Protein AF-F2JYG4-F1 (afdb_monomer_lite)

Secondary structure (DSSP, 8-state):
--HHHHHHHHHHHHHHHHHHHHTTSTTTHHHHHHHHHHHHHHHHHHH--S-HHHHHHHHHHHHHHHHHHHH-HHHHHHHHHHHHHHHHHHHHHHHHHHHHHHHHHHHHHHHHHTT-

pLDDT: mean 79.6, std 6.56, range [47.09, 90.38]

Organism: Marinomonas mediterranea (strain ATCC 700492 / JCM 21426 / NBRC 103028 / MMB-1) (NCBI:txid717774)

Structure (mmCIF, N/CA/C/O backbone):
data_AF-F2JYG4-F1
#
_entry.id   AF-F2JYG4-F1
#
loop_
_atom_site.group_PDB
_atom_site.id
_atom_site.type_symbol
_atom_site.label_atom_id
_atom_site.label_alt_id
_atom_site.label_comp_id
_atom_site.label_asym_id
_atom_site.label_entity_id
_atom_site.label_seq_id
_atom_site.pdbx_PDB_ins_code
_atom_site.Cartn_x
_atom_site.Cartn_y
_atom_site.Cartn_z
_atom_site.occupancy
_atom_site.B_iso_or_equiv
_atom_site.auth_seq_id
_atom_site.auth_comp_id
_atom_site.auth_asym_id
_atom_site.auth_atom_id
_atom_site.pdbx_PDB_model_num
ATOM 1 N N . MET A 1 1 ? 7.008 9.263 16.674 1.00 56.25 1 MET A N 1
ATOM 2 C CA . MET A 1 1 ? 6.323 8.447 15.640 1.00 56.25 1 MET A CA 1
ATOM 3 C C . MET A 1 1 ? 5.181 7.681 16.281 1.00 56.25 1 MET A C 1
ATOM 5 O O . MET A 1 1 ? 5.429 6.953 17.234 1.00 56.25 1 MET A O 1
ATOM 9 N N . THR A 1 2 ? 3.957 7.840 15.782 1.00 80.19 2 THR A N 1
ATOM 10 C CA . THR A 1 2 ? 2.805 7.038 16.219 1.00 80.19 2 THR A CA 1
ATOM 11 C C . THR A 1 2 ? 3.000 5.566 15.834 1.00 80.19 2 THR A C 1
ATOM 13 O O . THR A 1 2 ? 3.585 5.263 14.796 1.00 80.19 2 THR A O 1
ATOM 16 N N . TYR A 1 3 ? 2.542 4.642 16.682 1.00 84.12 3 TYR A N 1
ATOM 17 C CA . TYR A 1 3 ? 2.694 3.191 16.487 1.00 84.12 3 TYR A CA 1
ATOM 18 C C . TYR A 1 3 ? 2.143 2.711 15.130 1.00 84.12 3 TYR A C 1
ATOM 20 O O . TYR A 1 3 ? 2.791 1.935 14.431 1.00 84.12 3 TYR A O 1
ATOM 28 N N . GLU A 1 4 ? 1.009 3.272 14.708 1.00 80.50 4 GLU A N 1
ATOM 29 C CA . GLU A 1 4 ? 0.375 2.996 13.410 1.00 80.50 4 GLU A CA 1
ATOM 30 C C . GLU A 1 4 ? 1.239 3.430 12.218 1.00 80.50 4 GLU A C 1
ATOM 32 O O . GLU A 1 4 ? 1.308 2.726 11.216 1.00 80.50 4 GLU A O 1
ATOM 37 N N . PHE A 1 5 ? 1.973 4.543 12.342 1.00 82.12 5 PHE A N 1
ATOM 38 C CA . PHE A 1 5 ? 2.870 5.013 11.285 1.00 82.12 5 PHE A CA 1
ATOM 39 C C . PHE A 1 5 ? 4.057 4.064 11.080 1.00 82.12 5 PHE A C 1
ATOM 41 O O . PHE A 1 5 ? 4.471 3.801 9.953 1.00 82.12 5 PHE A O 1
ATOM 48 N N . LYS A 1 6 ? 4.596 3.499 12.169 1.00 86.19 6 LYS A N 1
ATOM 49 C CA . LYS A 1 6 ? 5.645 2.474 12.062 1.00 86.19 6 LYS A CA 1
ATOM 50 C C . LYS A 1 6 ? 5.115 1.220 11.367 1.00 86.19 6 LYS A C 1
ATOM 52 O O . LYS A 1 6 ? 5.792 0.689 10.494 1.00 86.19 6 LYS A O 1
ATOM 57 N N . LYS A 1 7 ? 3.899 0.778 11.705 1.00 86.06 7 LYS A N 1
ATOM 58 C CA . LYS A 1 7 ? 3.254 -0.353 11.022 1.00 86.06 7 LYS A CA 1
ATOM 59 C C . LYS A 1 7 ? 3.037 -0.080 9.540 1.00 86.06 7 LYS A C 1
ATOM 61 O O . LYS A 1 7 ? 3.382 -0.930 8.730 1.00 86.06 7 LYS A O 1
ATOM 66 N N . SER A 1 8 ? 2.531 1.098 9.177 1.00 84.75 8 SER A N 1
ATOM 67 C CA . SER A 1 8 ? 2.310 1.443 7.772 1.00 84.75 8 SER A CA 1
ATOM 68 C C . SER A 1 8 ? 3.615 1.460 6.976 1.00 84.75 8 SER A C 1
ATOM 70 O O . SER A 1 8 ? 3.653 0.949 5.865 1.00 84.75 8 SER A O 1
ATOM 72 N N . LEU A 1 9 ? 4.709 1.966 7.556 1.00 86.75 9 LEU A N 1
ATOM 73 C CA . LEU A 1 9 ? 6.028 1.888 6.921 1.00 86.75 9 LEU A CA 1
ATOM 74 C C . LEU A 1 9 ? 6.481 0.438 6.711 1.00 86.75 9 LEU A C 1
ATOM 76 O O . LEU A 1 9 ? 6.954 0.103 5.633 1.00 86.75 9 LEU A O 1
ATOM 80 N N . ILE A 1 10 ? 6.320 -0.431 7.714 1.00 89.06 10 ILE A N 1
ATOM 81 C CA . ILE A 1 10 ? 6.710 -1.845 7.605 1.00 89.06 10 ILE A CA 1
ATOM 82 C C . ILE A 1 10 ? 5.885 -2.549 6.522 1.00 89.06 10 ILE A C 1
ATOM 84 O O . ILE A 1 10 ? 6.456 -3.205 5.658 1.00 89.06 10 ILE A O 1
ATOM 88 N N . ILE A 1 11 ? 4.559 -2.380 6.533 1.00 87.75 11 ILE A N 1
ATOM 89 C CA . ILE A 1 11 ? 3.656 -2.989 5.545 1.00 87.75 11 ILE A CA 1
ATOM 90 C C . ILE A 1 11 ? 4.005 -2.508 4.133 1.00 87.75 11 ILE A C 1
ATOM 92 O O . ILE A 1 11 ? 4.103 -3.322 3.219 1.00 87.75 11 ILE A O 1
ATOM 96 N N . GLY A 1 12 ? 4.231 -1.204 3.958 1.00 86.81 12 GLY A N 1
ATOM 97 C CA . GLY A 1 12 ? 4.593 -0.625 2.666 1.00 86.81 12 GLY A CA 1
ATOM 98 C C . GLY A 1 12 ? 5.953 -1.081 2.151 1.00 86.81 12 GLY A C 1
ATOM 99 O O . GLY A 1 12 ? 6.070 -1.407 0.973 1.00 86.81 12 GLY A O 1
ATOM 100 N N . SER A 1 13 ? 6.953 -1.203 3.025 1.00 87.69 13 SER A N 1
ATOM 101 C CA . SER A 1 13 ? 8.262 -1.759 2.663 1.00 87.69 13 SER A CA 1
ATOM 102 C C . SER A 1 13 ? 8.183 -3.239 2.290 1.00 87.69 13 SER A C 1
ATOM 104 O O . SER A 1 13 ? 8.799 -3.651 1.313 1.00 87.69 13 SER A O 1
ATOM 106 N N . VAL A 1 14 ? 7.401 -4.041 3.021 1.00 90.38 14 VAL A N 1
ATOM 107 C CA . VAL A 1 14 ? 7.177 -5.458 2.684 1.00 90.38 14 VAL A CA 1
ATOM 108 C C . VAL A 1 14 ? 6.469 -5.580 1.336 1.00 90.38 14 VAL A C 1
ATOM 110 O O . VAL A 1 14 ? 6.905 -6.350 0.486 1.00 90.38 14 VAL A O 1
ATOM 113 N N . MET A 1 15 ? 5.419 -4.789 1.104 1.00 87.94 15 MET A N 1
ATOM 114 C CA . MET A 1 15 ? 4.698 -4.784 -0.170 1.00 87.94 15 MET A CA 1
ATOM 115 C C . MET A 1 15 ? 5.605 -4.343 -1.330 1.00 87.94 15 MET A C 1
ATOM 117 O O . MET A 1 15 ? 5.614 -4.982 -2.379 1.00 87.94 15 MET A O 1
ATOM 121 N N . GLY A 1 16 ? 6.423 -3.306 -1.122 1.00 87.06 16 GLY A N 1
ATOM 122 C CA . GLY A 1 16 ? 7.407 -2.835 -2.096 1.00 87.06 16 GLY A CA 1
ATOM 123 C C . GLY A 1 16 ? 8.483 -3.872 -2.428 1.00 87.06 16 GLY A C 1
ATOM 124 O O . GLY A 1 16 ? 8.791 -4.074 -3.600 1.00 87.06 16 GLY A O 1
ATOM 125 N N . LEU A 1 17 ? 9.003 -4.588 -1.426 1.00 89.00 17 LEU A N 1
ATOM 126 C CA . LEU A 1 17 ? 9.934 -5.704 -1.634 1.00 89.00 17 LEU A CA 1
ATOM 127 C C . LEU A 1 17 ? 9.305 -6.828 -2.459 1.00 89.00 17 LEU A C 1
ATOM 129 O O . LEU A 1 17 ? 9.958 -7.380 -3.339 1.00 89.00 17 LEU A O 1
ATOM 133 N N . ILE A 1 18 ? 8.035 -7.153 -2.209 1.00 88.44 18 ILE A N 1
ATOM 134 C CA . ILE A 1 18 ? 7.331 -8.171 -2.992 1.00 88.44 18 ILE A CA 1
ATOM 135 C C . ILE A 1 18 ? 7.176 -7.713 -4.447 1.00 88.44 18 ILE A C 1
ATOM 137 O O . ILE A 1 18 ? 7.462 -8.492 -5.351 1.00 88.44 18 ILE A O 1
ATOM 141 N N . PHE A 1 19 ? 6.810 -6.451 -4.696 1.00 85.38 19 PHE A N 1
ATOM 142 C CA . PHE A 1 19 ? 6.753 -5.913 -6.061 1.00 85.38 19 PHE A CA 1
ATOM 143 C C . PHE A 1 19 ? 8.101 -5.951 -6.778 1.00 85.38 19 PHE A C 1
ATOM 145 O O . PHE A 1 19 ? 8.143 -6.253 -7.970 1.00 85.38 19 PHE A O 1
ATOM 152 N N . TRP A 1 20 ? 9.191 -5.693 -6.057 1.00 85.62 20 TRP A N 1
ATOM 153 C CA . TRP A 1 20 ? 10.538 -5.813 -6.602 1.00 85.62 20 TRP A CA 1
ATOM 154 C C . TRP A 1 20 ? 10.898 -7.261 -6.953 1.00 85.62 20 TRP A C 1
ATOM 156 O O . TRP A 1 20 ? 11.423 -7.527 -8.027 1.00 85.62 20 TRP A O 1
ATOM 166 N N . LEU A 1 21 ? 10.553 -8.234 -6.108 1.00 86.06 21 LEU A N 1
ATOM 167 C CA . LEU A 1 21 ? 10.767 -9.651 -6.427 1.00 86.06 21 LEU A CA 1
ATOM 168 C C . LEU A 1 21 ? 9.914 -10.112 -7.618 1.00 86.06 21 LEU A C 1
ATOM 170 O O . LEU A 1 21 ? 10.363 -10.897 -8.449 1.00 86.06 21 LEU A O 1
ATOM 174 N N . ILE A 1 22 ? 8.687 -9.605 -7.720 1.00 84.88 22 ILE A N 1
ATOM 175 C CA . ILE A 1 22 ? 7.767 -9.914 -8.817 1.00 84.88 22 ILE A CA 1
ATOM 176 C C . ILE A 1 22 ? 8.235 -9.287 -10.138 1.00 84.88 22 ILE A C 1
ATOM 178 O O . ILE A 1 22 ? 7.939 -9.842 -11.195 1.00 84.88 22 ILE A O 1
ATOM 182 N N . SER A 1 23 ? 8.983 -8.177 -10.114 1.00 79.00 23 SER A N 1
ATOM 183 C CA . SER A 1 23 ? 9.446 -7.521 -11.345 1.00 79.00 23 SER A CA 1
ATOM 184 C C . SER A 1 23 ? 10.393 -8.369 -12.179 1.00 79.00 23 SER A C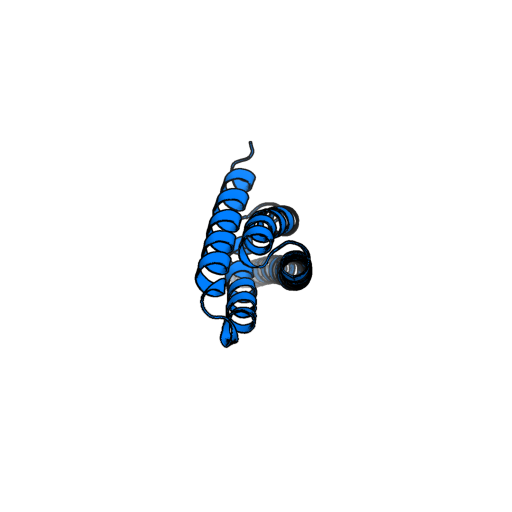 1
ATOM 186 O O . SER A 1 23 ? 10.520 -8.129 -13.374 1.00 79.00 23 SER A O 1
ATOM 188 N N . TYR A 1 24 ? 11.014 -9.389 -11.584 1.00 81.62 24 TYR A N 1
ATOM 189 C CA . TYR A 1 24 ? 11.793 -10.384 -12.319 1.00 81.62 24 TYR A CA 1
ATOM 190 C C . TYR A 1 24 ? 10.931 -11.262 -13.245 1.00 81.62 24 TYR A C 1
ATOM 192 O O . TYR A 1 24 ? 11.450 -11.852 -14.188 1.00 81.62 24 TYR A O 1
ATOM 200 N N . PHE A 1 25 ? 9.617 -11.342 -13.010 1.00 77.19 25 PHE A N 1
ATOM 201 C CA . PHE A 1 25 ? 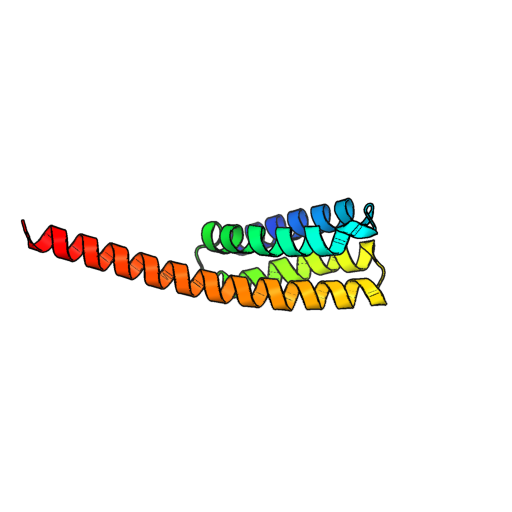8.669 -12.105 -13.820 1.00 77.19 25 PHE A CA 1
ATOM 202 C C . PHE A 1 25 ? 7.884 -11.168 -14.751 1.00 77.19 25 PHE A C 1
ATOM 204 O O . PHE A 1 25 ? 6.721 -10.854 -14.496 1.00 77.19 25 PHE A O 1
ATOM 211 N N . GLU A 1 26 ? 8.518 -10.724 -15.842 1.00 68.31 26 GLU A N 1
ATOM 212 C CA . GLU A 1 26 ? 8.020 -9.666 -16.744 1.00 68.31 26 GLU A CA 1
ATOM 213 C C . GLU A 1 26 ? 6.533 -9.809 -17.132 1.00 68.31 26 GLU A C 1
ATOM 215 O O . GLU A 1 26 ? 5.756 -8.876 -16.928 1.00 68.31 26 GLU A O 1
ATOM 220 N N . TYR A 1 27 ? 6.105 -10.984 -17.610 1.00 70.69 27 TYR A N 1
ATOM 221 C CA . TYR A 1 27 ? 4.760 -11.187 -18.178 1.00 70.69 27 TYR A CA 1
ATOM 222 C C . TYR A 1 27 ? 3.617 -11.214 -17.152 1.00 70.69 27 TYR A C 1
ATOM 224 O O . TYR A 1 27 ? 2.501 -10.802 -17.463 1.00 70.69 27 TYR A O 1
ATOM 232 N N . PHE A 1 28 ? 3.869 -11.691 -15.930 1.00 77.94 28 PHE A N 1
ATOM 233 C CA . PHE A 1 28 ? 2.835 -11.834 -14.890 1.00 77.94 28 PHE A CA 1
ATOM 234 C C . PHE A 1 28 ? 2.912 -10.756 -13.810 1.00 77.94 28 PHE A C 1
ATOM 236 O O . PHE A 1 28 ? 2.060 -10.698 -12.919 1.00 77.94 28 PHE A O 1
ATOM 243 N N . SER A 1 29 ? 3.905 -9.876 -13.899 1.00 75.81 29 SER A N 1
ATOM 244 C CA . SER A 1 29 ? 4.220 -8.917 -12.851 1.00 75.81 29 SER A CA 1
ATOM 245 C C . SER A 1 29 ? 3.071 -7.960 -12.512 1.00 75.81 29 SER A C 1
ATOM 247 O O . SER A 1 29 ? 2.770 -7.753 -11.334 1.00 75.81 29 SER A O 1
ATOM 249 N N . ILE A 1 30 ? 2.369 -7.441 -13.527 1.00 73.75 30 ILE A N 1
ATOM 250 C CA . ILE A 1 30 ? 1.172 -6.591 -13.382 1.00 73.75 30 ILE A CA 1
ATOM 251 C C . ILE A 1 30 ? 0.073 -7.315 -12.616 1.00 73.75 30 ILE A C 1
ATOM 253 O O . ILE A 1 30 ? -0.491 -6.769 -11.667 1.00 73.75 30 ILE A O 1
ATOM 257 N N . LEU A 1 31 ? -0.241 -8.538 -13.043 1.00 80.81 31 LEU A N 1
ATOM 258 C CA . LEU A 1 31 ? -1.397 -9.278 -12.553 1.00 80.81 31 LEU A CA 1
ATOM 259 C C . LEU A 1 31 ? -1.199 -9.668 -11.086 1.00 80.81 31 LEU A C 1
ATOM 261 O O . LEU A 1 31 ? -2.102 -9.500 -10.267 1.00 80.81 31 LEU A O 1
ATOM 265 N N . ILE A 1 32 ? 0.016 -10.106 -10.744 1.00 81.75 32 ILE A N 1
ATOM 266 C CA . ILE A 1 32 ? 0.392 -10.429 -9.368 1.00 81.75 32 ILE A CA 1
ATOM 267 C C . ILE A 1 32 ? 0.425 -9.150 -8.523 1.00 81.75 32 ILE A C 1
ATOM 269 O O . ILE A 1 32 ? -0.114 -9.148 -7.421 1.00 81.75 32 ILE A O 1
ATOM 273 N N . SER A 1 33 ? 0.967 -8.037 -9.029 1.00 77.75 33 SER A N 1
ATOM 274 C CA . SER A 1 33 ? 1.000 -6.774 -8.273 1.00 77.75 33 SER A CA 1
ATOM 275 C C . SER A 1 33 ? -0.405 -6.258 -7.939 1.00 77.75 33 SER A C 1
ATOM 277 O O . SER A 1 33 ? -0.669 -5.869 -6.802 1.00 77.75 33 SER A O 1
ATOM 279 N N . LEU A 1 34 ? -1.337 -6.337 -8.894 1.00 77.50 34 LEU A N 1
ATOM 280 C CA . LEU A 1 34 ? -2.754 -6.018 -8.692 1.00 77.50 34 LEU A CA 1
ATOM 281 C C . LEU A 1 34 ? -3.416 -6.942 -7.664 1.00 77.50 34 LEU A C 1
ATOM 283 O O . LEU A 1 34 ? -4.080 -6.456 -6.746 1.00 77.50 34 LEU A O 1
ATOM 287 N N . ALA A 1 35 ? -3.207 -8.257 -7.773 1.00 82.69 35 ALA A N 1
ATOM 288 C CA . ALA A 1 35 ? -3.726 -9.222 -6.804 1.00 82.69 35 ALA A CA 1
ATOM 289 C C . ALA A 1 35 ? -3.199 -8.936 -5.387 1.00 82.69 35 ALA A C 1
ATOM 291 O O . ALA A 1 35 ? -3.958 -8.946 -4.417 1.00 82.69 35 ALA A O 1
ATOM 292 N N . MET A 1 36 ? -1.916 -8.593 -5.270 1.00 83.06 36 MET A N 1
ATOM 293 C CA . MET A 1 36 ? -1.291 -8.227 -4.003 1.00 83.06 36 MET A CA 1
ATOM 294 C C . MET A 1 36 ? -1.869 -6.931 -3.427 1.00 83.06 36 MET A C 1
ATOM 296 O O . MET A 1 36 ? -2.124 -6.886 -2.227 1.00 83.06 36 MET A O 1
ATOM 300 N N . CYS A 1 37 ? -2.173 -5.914 -4.243 1.00 80.88 37 CYS A N 1
ATOM 301 C CA . CYS A 1 37 ? -2.881 -4.715 -3.778 1.00 80.88 37 CYS A CA 1
ATOM 302 C C . CYS A 1 37 ? -4.261 -5.043 -3.193 1.00 80.88 37 CYS A C 1
ATOM 304 O O . CYS A 1 37 ? -4.631 -4.502 -2.149 1.00 80.88 37 CYS A O 1
ATOM 306 N N . VAL A 1 38 ? -5.010 -5.942 -3.840 1.00 80.06 38 VAL A N 1
ATOM 307 C CA . VAL A 1 38 ? -6.335 -6.368 -3.367 1.00 80.06 38 VAL A CA 1
ATOM 308 C C . VAL A 1 38 ? -6.236 -7.131 -2.047 1.00 80.06 38 VAL A C 1
ATOM 310 O O . VAL A 1 38 ? -7.059 -6.902 -1.168 1.00 80.06 38 VAL A O 1
ATOM 313 N N . LEU A 1 39 ? -5.224 -7.985 -1.866 1.00 83.06 39 LEU A N 1
ATOM 314 C CA . LEU A 1 39 ? -5.004 -8.731 -0.619 1.00 83.06 39 LEU A CA 1
ATOM 315 C C . LEU A 1 39 ? -4.474 -7.852 0.520 1.00 83.06 39 LEU A C 1
ATOM 317 O O . LEU A 1 39 ? -4.874 -8.011 1.675 1.00 83.06 39 LEU A O 1
ATOM 321 N N . PHE A 1 40 ? -3.585 -6.909 0.209 1.00 82.56 40 PHE A N 1
ATOM 322 C CA . PHE A 1 40 ? -3.004 -6.020 1.210 1.00 82.56 40 PHE A CA 1
ATOM 323 C C . PHE A 1 40 ? -3.977 -4.946 1.692 1.00 82.56 40 PHE A C 1
ATOM 325 O O . PHE A 1 40 ? -3.759 -4.440 2.786 1.00 82.56 40 PHE A O 1
ATOM 332 N N . GLY A 1 41 ? -5.031 -4.613 0.937 1.00 78.00 41 GLY A N 1
ATOM 333 C CA . GLY A 1 41 ? -6.066 -3.653 1.345 1.00 78.00 41 GLY A CA 1
ATOM 334 C C . GLY A 1 41 ? -6.821 -4.069 2.621 1.00 78.00 41 GLY A C 1
ATOM 335 O O . GLY A 1 41 ? -6.815 -3.331 3.603 1.00 78.00 41 GLY A O 1
ATOM 336 N N . PRO A 1 42 ? -7.431 -5.267 2.685 1.00 77.56 42 PRO A N 1
ATOM 337 C CA . PRO A 1 42 ? -8.034 -5.792 3.909 1.00 77.56 42 PRO A CA 1
ATOM 338 C C . PRO A 1 42 ? -7.041 -5.899 5.067 1.00 77.56 42 PRO A C 1
ATOM 340 O O . PRO A 1 42 ? -7.383 -5.571 6.204 1.00 77.56 42 PRO A O 1
ATOM 343 N N . LEU A 1 43 ? -5.802 -6.328 4.790 1.00 81.25 43 LEU A N 1
ATOM 344 C CA . LEU A 1 43 ? -4.757 -6.449 5.810 1.00 81.25 43 LEU A CA 1
ATOM 345 C C . LEU A 1 43 ? -4.439 -5.097 6.456 1.00 81.25 43 LEU A C 1
ATOM 347 O O . LEU A 1 43 ? -4.272 -5.037 7.675 1.00 81.25 43 LEU A O 1
ATOM 351 N N . THR A 1 44 ? -4.408 -4.007 5.684 1.00 79.62 44 THR A N 1
ATOM 352 C CA . THR A 1 44 ? -4.217 -2.662 6.237 1.00 79.62 44 THR A CA 1
ATOM 353 C C . THR A 1 44 ? -5.354 -2.237 7.128 1.00 79.62 44 THR A C 1
ATOM 355 O O . THR A 1 44 ? -5.100 -1.771 8.235 1.00 79.62 44 THR A O 1
ATOM 358 N N . VAL A 1 45 ? -6.596 -2.384 6.663 1.00 76.12 45 VAL A N 1
ATOM 359 C CA . VAL A 1 45 ? -7.755 -1.945 7.447 1.00 76.12 45 VAL A CA 1
ATOM 360 C C . VAL A 1 45 ? -7.890 -2.783 8.723 1.00 76.12 45 VAL A C 1
ATOM 362 O O . VAL A 1 45 ? -8.278 -2.269 9.770 1.00 76.12 45 VAL A O 1
ATOM 365 N N . TRP A 1 46 ? -7.481 -4.054 8.686 1.00 78.19 46 TRP A N 1
ATOM 366 C CA . TRP A 1 46 ? -7.463 -4.904 9.871 1.00 78.19 46 TRP A CA 1
ATOM 367 C C . TRP A 1 46 ? -6.343 -4.541 10.861 1.00 78.19 46 TRP A C 1
ATOM 369 O O . TRP A 1 46 ? -6.582 -4.471 12.072 1.00 78.19 46 TRP A O 1
ATOM 379 N N . GLN A 1 47 ? -5.118 -4.304 10.381 1.00 80.69 47 GLN A N 1
ATOM 380 C CA . GLN A 1 47 ? -3.973 -4.019 11.254 1.00 80.69 47 GLN A CA 1
ATOM 381 C C . GLN A 1 47 ? -3.946 -2.581 11.783 1.00 80.69 47 GLN A C 1
ATOM 383 O O . GLN A 1 47 ? -3.439 -2.367 12.891 1.00 80.69 47 GLN A O 1
ATOM 388 N N . ILE A 1 48 ? -4.476 -1.624 11.013 1.00 79.38 48 ILE A N 1
ATOM 389 C CA . ILE A 1 48 ? -4.483 -0.192 11.321 1.00 79.38 48 ILE A CA 1
ATOM 390 C C . ILE A 1 48 ? -5.893 0.228 11.724 1.00 79.38 48 ILE A C 1
ATOM 392 O O . ILE A 1 48 ? -6.746 0.543 10.898 1.00 79.38 48 ILE A O 1
ATOM 396 N N . ARG A 1 49 ? -6.134 0.285 13.036 1.00 71.56 49 ARG A N 1
ATOM 397 C CA . ARG A 1 49 ? -7.465 0.607 13.578 1.00 71.56 49 ARG A CA 1
ATOM 398 C C . ARG A 1 49 ? -7.831 2.085 13.476 1.00 71.56 49 ARG A C 1
ATOM 400 O O . ARG A 1 49 ? -9.007 2.429 13.506 1.00 71.56 49 ARG A O 1
ATOM 407 N N . LYS A 1 50 ? -6.841 2.980 13.418 1.00 72.94 50 LYS A N 1
ATOM 408 C CA . LYS A 1 50 ? -7.065 4.432 13.385 1.00 72.94 50 LYS A CA 1
ATOM 409 C C . LYS A 1 50 ? -6.796 4.977 11.992 1.00 72.94 50 LYS A C 1
ATOM 411 O O . LYS A 1 50 ? -5.662 4.935 11.540 1.00 72.94 50 LYS A O 1
ATOM 416 N N . LYS A 1 51 ? -7.821 5.560 11.363 1.00 72.75 51 LYS A N 1
ATOM 417 C CA . LYS A 1 51 ? -7.736 6.229 10.048 1.00 72.75 51 LYS A CA 1
ATOM 418 C C . LYS A 1 51 ? -6.963 5.409 8.988 1.00 72.75 51 LYS A C 1
ATOM 420 O O . LYS A 1 51 ? -6.013 5.932 8.402 1.00 72.75 51 LYS A O 1
ATOM 425 N N . PRO A 1 52 ? -7.357 4.150 8.721 1.00 72.12 52 PRO A N 1
ATOM 426 C CA . PRO A 1 52 ? -6.686 3.275 7.751 1.00 72.12 52 PRO A CA 1
ATOM 427 C C . PRO A 1 52 ? -6.509 3.913 6.364 1.00 72.12 52 PRO A C 1
ATOM 429 O O . PRO A 1 52 ? -5.456 3.750 5.753 1.00 72.12 52 PRO A O 1
ATOM 432 N N . ASN A 1 53 ? -7.463 4.739 5.917 1.00 77.12 53 ASN A N 1
ATOM 433 C CA . ASN A 1 53 ? -7.357 5.487 4.661 1.00 77.12 53 ASN A CA 1
ATOM 434 C C . ASN A 1 53 ? -6.101 6.388 4.593 1.00 77.12 53 ASN A C 1
ATOM 436 O O . ASN A 1 53 ? -5.339 6.342 3.631 1.00 77.12 53 ASN A O 1
ATOM 440 N N . SER A 1 54 ? -5.818 7.163 5.646 1.00 77.56 54 SER A N 1
ATOM 441 C CA . SER A 1 54 ? -4.641 8.048 5.673 1.00 77.56 54 SER A CA 1
ATOM 442 C C . SER A 1 54 ? -3.323 7.267 5.657 1.00 77.56 54 SER A C 1
ATOM 444 O O . SER A 1 54 ? -2.352 7.706 5.044 1.00 77.56 54 SER A O 1
ATOM 446 N N . TYR A 1 55 ? -3.282 6.099 6.302 1.00 83.31 55 TYR A N 1
ATOM 447 C CA . TYR A 1 55 ? -2.094 5.242 6.324 1.00 83.31 55 TYR A CA 1
ATOM 448 C C . TYR A 1 55 ? -1.926 4.405 5.048 1.00 83.31 55 TYR A C 1
ATOM 450 O O . TYR A 1 55 ? -0.801 4.031 4.714 1.00 83.31 55 TYR A O 1
ATOM 458 N N . ALA A 1 56 ? -2.998 4.172 4.289 1.00 80.31 56 ALA A N 1
ATOM 459 C CA . ALA A 1 56 ? -2.924 3.528 2.981 1.00 80.31 56 ALA A CA 1
ATOM 460 C C . ALA A 1 56 ? -2.157 4.375 1.955 1.00 80.31 56 ALA A C 1
ATOM 462 O O . ALA A 1 56 ? -1.418 3.825 1.138 1.00 80.31 56 ALA A O 1
ATOM 463 N N . LEU A 1 57 ? -2.243 5.707 2.052 1.00 82.50 57 LEU A N 1
ATOM 464 C CA . LEU A 1 57 ? -1.407 6.616 1.264 1.00 82.50 57 LEU A CA 1
ATOM 465 C C . LEU A 1 57 ? 0.085 6.404 1.569 1.00 82.50 57 LEU A C 1
ATOM 467 O O . LEU A 1 57 ? 0.893 6.285 0.654 1.00 82.50 57 LEU A O 1
ATOM 471 N N . VAL A 1 58 ? 0.448 6.305 2.853 1.00 85.31 58 VAL A N 1
ATOM 472 C CA . VAL A 1 58 ? 1.839 6.089 3.291 1.00 85.31 58 VAL A CA 1
ATOM 473 C C . VAL A 1 58 ?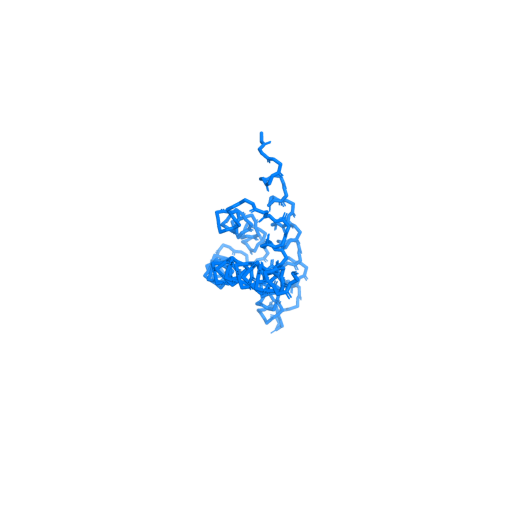 2.379 4.762 2.758 1.00 85.31 58 VAL A C 1
ATOM 475 O O . VAL A 1 58 ? 3.506 4.704 2.271 1.00 85.31 58 VAL A O 1
ATOM 478 N N . ILE A 1 59 ? 1.568 3.707 2.804 1.00 85.25 59 ILE A N 1
ATOM 479 C CA . ILE A 1 59 ? 1.912 2.378 2.278 1.00 85.25 59 ILE A CA 1
ATOM 480 C C . ILE A 1 59 ? 2.090 2.413 0.763 1.00 85.25 59 ILE A C 1
ATOM 482 O O . ILE A 1 59 ? 3.064 1.876 0.241 1.00 85.25 59 ILE A O 1
ATOM 486 N N . SER A 1 60 ? 1.196 3.105 0.059 1.00 84.75 60 SER A N 1
ATOM 487 C CA . SER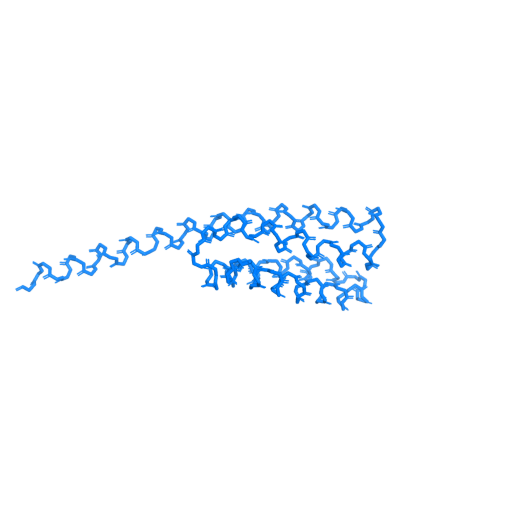 A 1 60 ? 1.283 3.256 -1.394 1.00 84.75 60 SER A CA 1
ATOM 488 C C . SER A 1 60 ? 2.552 4.008 -1.791 1.00 84.75 60 SER A C 1
ATOM 490 O O . SER A 1 60 ? 3.305 3.529 -2.629 1.00 84.75 60 SER A O 1
ATOM 492 N N . LEU A 1 61 ? 2.849 5.134 -1.133 1.00 85.62 61 LEU A N 1
ATOM 493 C CA . LEU A 1 61 ? 4.049 5.932 -1.400 1.00 85.62 61 LEU A CA 1
ATOM 494 C C . LEU A 1 61 ? 5.337 5.162 -1.106 1.00 85.62 61 LEU A C 1
ATOM 496 O O . LEU A 1 61 ? 6.253 5.167 -1.924 1.00 85.62 61 LEU A O 1
ATOM 500 N N . THR A 1 62 ? 5.404 4.472 0.033 1.00 86.81 62 THR A N 1
ATOM 501 C CA . THR A 1 62 ? 6.577 3.656 0.378 1.00 86.81 62 THR A CA 1
ATOM 502 C C . THR A 1 62 ? 6.777 2.509 -0.602 1.00 86.81 62 THR A C 1
ATOM 504 O O . THR A 1 62 ? 7.889 2.335 -1.086 1.00 86.81 62 THR A O 1
ATOM 507 N N . SER A 1 63 ? 5.716 1.786 -0.974 1.00 84.50 63 SER A N 1
ATOM 508 C CA . SER A 1 63 ? 5.800 0.730 -1.993 1.00 84.50 63 SER A CA 1
ATOM 509 C C . SER A 1 63 ? 6.152 1.267 -3.391 1.00 84.50 63 SER A C 1
ATOM 511 O O . SER A 1 63 ? 6.886 0.620 -4.136 1.00 84.50 63 SER A O 1
ATOM 513 N N . GLY A 1 64 ? 5.702 2.482 -3.722 1.00 82.44 64 GLY A N 1
ATOM 514 C CA . GLY A 1 64 ? 5.989 3.166 -4.982 1.00 82.44 64 GLY A CA 1
ATOM 515 C C . GLY A 1 64 ? 7.472 3.452 -5.193 1.00 82.44 64 GLY A C 1
ATOM 516 O O . GLY A 1 64 ? 7.968 3.324 -6.310 1.00 82.44 64 GLY A O 1
ATOM 517 N N . VAL A 1 65 ? 8.215 3.753 -4.121 1.00 85.81 65 VAL A N 1
ATOM 518 C CA . VAL A 1 65 ? 9.677 3.911 -4.196 1.00 85.81 65 VAL A CA 1
ATOM 519 C C . VAL A 1 65 ? 10.322 2.636 -4.743 1.00 85.81 65 VAL A C 1
ATOM 521 O O . VAL A 1 65 ? 11.108 2.707 -5.684 1.00 85.81 65 VAL A O 1
ATOM 524 N N . PHE A 1 66 ? 9.937 1.464 -4.231 1.00 83.62 66 PHE A N 1
ATOM 525 C CA . PHE A 1 66 ? 10.459 0.183 -4.714 1.00 83.62 66 PHE A CA 1
ATOM 526 C C . PHE A 1 66 ? 10.064 -0.096 -6.168 1.00 83.62 66 PHE A C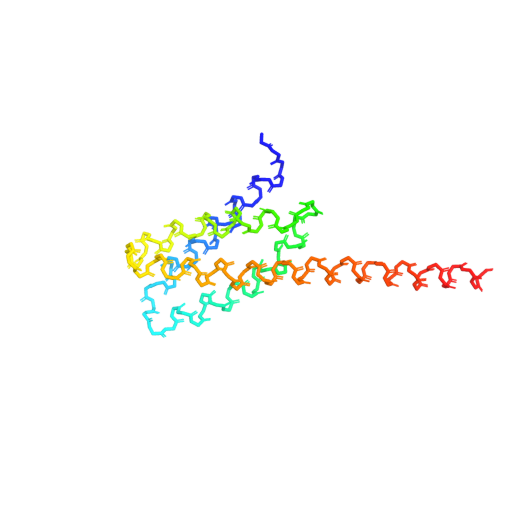 1
ATOM 528 O O . PHE A 1 66 ? 10.897 -0.560 -6.943 1.00 83.62 66 PHE A O 1
ATOM 535 N N . LEU A 1 67 ? 8.839 0.242 -6.578 1.00 80.94 67 LEU A N 1
ATOM 536 C CA . LEU A 1 67 ? 8.398 0.104 -7.973 1.00 80.94 67 LEU A CA 1
ATOM 537 C C . LEU A 1 67 ? 9.209 0.979 -8.935 1.00 80.94 67 LEU A C 1
ATOM 539 O O . LEU A 1 67 ? 9.606 0.516 -10.004 1.00 80.94 67 LEU A O 1
ATOM 543 N N . ILE A 1 68 ? 9.493 2.222 -8.548 1.00 84.38 68 ILE A N 1
ATOM 544 C CA . ILE A 1 68 ? 10.333 3.142 -9.325 1.00 84.38 68 ILE A CA 1
ATOM 545 C C . ILE A 1 68 ? 11.761 2.604 -9.452 1.00 84.38 68 ILE A C 1
ATOM 547 O O . ILE A 1 68 ? 12.334 2.664 -10.539 1.00 84.38 68 ILE A O 1
ATOM 551 N N . PHE A 1 69 ? 12.319 2.037 -8.379 1.00 83.88 69 PHE A N 1
ATOM 552 C CA . PHE A 1 69 ? 13.631 1.384 -8.427 1.00 83.88 69 PHE A CA 1
ATOM 553 C C . PHE A 1 69 ? 13.640 0.123 -9.301 1.00 83.88 69 PHE A C 1
ATOM 555 O O . PHE A 1 69 ? 14.636 -0.139 -9.967 1.00 83.88 69 PHE A O 1
ATOM 562 N N . SER A 1 70 ? 12.541 -0.633 -9.327 1.00 81.62 70 SER A N 1
ATOM 563 C CA . SER A 1 70 ? 12.455 -1.921 -10.030 1.00 81.62 70 SER A CA 1
ATOM 564 C C . SER A 1 70 ? 12.271 -1.770 -11.542 1.00 81.62 70 SER A C 1
ATOM 566 O O . SER A 1 70 ? 12.937 -2.445 -12.316 1.00 81.62 70 SER A O 1
ATOM 568 N N . TYR A 1 71 ? 11.377 -0.874 -11.970 1.00 77.06 71 TYR A N 1
ATOM 569 C CA . TYR A 1 71 ? 10.990 -0.715 -13.381 1.00 77.06 71 TYR A CA 1
ATOM 570 C C . TYR A 1 71 ? 11.553 0.559 -14.034 1.00 77.06 71 TYR A C 1
ATOM 572 O O . TYR A 1 71 ? 11.272 0.848 -15.199 1.00 77.06 71 TYR A O 1
ATOM 580 N N . GLY A 1 72 ? 12.317 1.358 -13.286 1.00 82.06 72 GLY A N 1
ATOM 581 C CA . GLY A 1 72 ? 12.780 2.679 -13.704 1.00 82.06 72 GLY A CA 1
ATOM 582 C C . GLY A 1 72 ? 11.699 3.761 -13.591 1.00 82.06 72 GLY A C 1
ATOM 583 O O . GLY A 1 72 ? 10.513 3.491 -13.409 1.00 82.06 72 GLY A O 1
ATOM 584 N N . PHE A 1 73 ? 12.107 5.026 -13.722 1.00 78.62 73 PHE A N 1
ATOM 585 C CA . PHE A 1 73 ? 11.250 6.175 -13.399 1.00 78.62 73 PHE A CA 1
ATOM 586 C C . PHE A 1 73 ? 9.964 6.257 -14.234 1.00 78.62 73 PHE A C 1
ATOM 588 O O . PHE A 1 73 ? 8.885 6.436 -13.679 1.00 78.62 73 PHE A O 1
ATOM 595 N N . LYS A 1 74 ? 10.052 6.099 -15.562 1.00 80.31 74 LYS A N 1
ATOM 596 C CA . LYS A 1 74 ? 8.887 6.253 -16.454 1.00 80.31 74 LYS A CA 1
ATOM 597 C C . LYS A 1 74 ? 7.826 5.184 -16.210 1.00 80.31 74 LYS A C 1
ATOM 599 O O . LYS A 1 74 ? 6.656 5.502 -16.033 1.00 80.31 74 LYS A O 1
ATOM 604 N N . ILE A 1 75 ? 8.245 3.924 -16.206 1.00 79.75 75 ILE A N 1
ATOM 605 C CA . ILE A 1 75 ? 7.338 2.785 -16.090 1.00 79.75 75 ILE A CA 1
ATOM 606 C C . ILE A 1 75 ? 6.895 2.633 -14.628 1.00 79.75 75 ILE A C 1
ATOM 608 O O . ILE A 1 75 ? 5.701 2.550 -14.349 1.00 79.75 75 ILE A O 1
ATOM 612 N N . GLY A 1 76 ? 7.827 2.715 -13.677 1.00 78.62 76 GLY A N 1
ATOM 613 C CA . GLY A 1 76 ? 7.544 2.621 -12.246 1.00 78.62 76 GLY A CA 1
ATOM 614 C C . GLY A 1 76 ? 6.618 3.719 -11.713 1.00 78.62 76 GLY A C 1
ATOM 615 O O . GLY A 1 76 ? 5.803 3.442 -10.832 1.00 78.62 76 GLY A O 1
ATOM 616 N N . ALA A 1 77 ? 6.654 4.939 -12.265 1.00 79.44 77 ALA A N 1
ATOM 617 C CA . ALA A 1 77 ? 5.695 5.988 -11.906 1.00 79.44 77 ALA A CA 1
ATOM 618 C C . ALA A 1 77 ? 4.259 5.637 -12.333 1.00 79.44 77 ALA A C 1
ATOM 620 O O . ALA A 1 77 ? 3.322 5.850 -11.562 1.00 79.44 77 ALA A O 1
ATOM 621 N N . ILE A 1 78 ? 4.082 5.041 -13.519 1.00 82.31 78 ILE A N 1
ATOM 622 C CA . ILE A 1 78 ? 2.771 4.571 -13.999 1.00 82.31 78 ILE A CA 1
ATOM 623 C C . ILE A 1 78 ? 2.251 3.452 -13.090 1.00 82.31 78 ILE A C 1
ATOM 625 O O . ILE A 1 78 ? 1.104 3.504 -12.647 1.00 82.31 78 ILE A O 1
ATOM 629 N N . TYR A 1 79 ? 3.107 2.489 -12.735 1.00 77.94 79 TYR A N 1
ATOM 630 C CA . TYR A 1 79 ? 2.755 1.440 -11.774 1.00 77.94 79 TYR A CA 1
ATOM 631 C C . TYR A 1 79 ? 2.366 2.005 -10.414 1.00 77.94 79 TYR A C 1
ATOM 633 O O . TYR A 1 79 ? 1.371 1.586 -9.833 1.00 77.94 79 TYR A O 1
ATOM 641 N N . THR A 1 80 ? 3.113 2.991 -9.923 1.00 81.56 80 THR A N 1
ATOM 642 C CA . THR A 1 80 ? 2.825 3.634 -8.640 1.00 81.56 80 THR A CA 1
ATOM 643 C C . THR A 1 80 ? 1.473 4.341 -8.661 1.00 81.56 80 THR A C 1
ATOM 645 O O . THR A 1 80 ? 0.726 4.237 -7.694 1.00 81.56 80 THR A O 1
ATOM 648 N N . LEU A 1 81 ? 1.108 5.005 -9.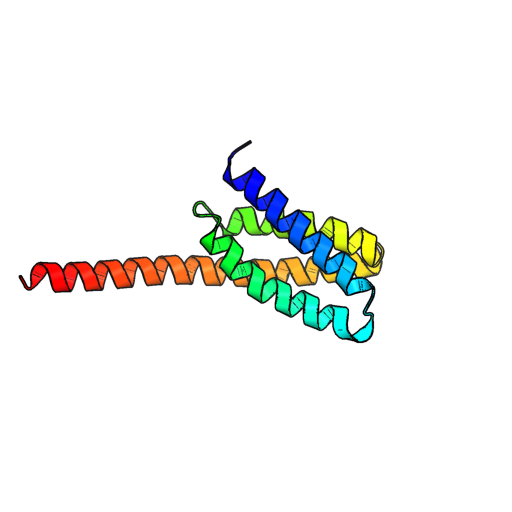764 1.00 82.81 81 LEU A N 1
ATOM 649 C CA . LEU A 1 81 ? -0.223 5.599 -9.935 1.00 82.81 81 LEU A CA 1
ATOM 650 C C . LEU A 1 81 ? -1.333 4.537 -9.985 1.00 82.81 81 LEU A C 1
ATOM 652 O O . LEU A 1 81 ? -2.393 4.722 -9.383 1.00 82.81 81 LEU A O 1
ATOM 656 N N . GLY A 1 82 ? -1.088 3.407 -10.653 1.00 80.75 82 GLY A N 1
ATOM 657 C CA . GLY A 1 82 ? -2.002 2.261 -10.659 1.00 80.75 82 GLY A CA 1
ATOM 658 C C . GLY A 1 82 ? -2.214 1.679 -9.258 1.00 80.75 82 GLY A C 1
ATOM 659 O O . GLY A 1 82 ? -3.347 1.494 -8.821 1.00 80.75 82 GLY A O 1
ATOM 660 N N . VAL A 1 83 ? -1.130 1.475 -8.508 1.00 78.94 83 VAL A N 1
ATOM 661 C CA . VAL A 1 83 ? -1.192 1.017 -7.115 1.00 78.94 83 VAL A CA 1
ATOM 662 C C . VAL A 1 83 ? -1.913 2.040 -6.246 1.00 78.94 83 VAL A C 1
ATOM 664 O O . VAL A 1 83 ? -2.821 1.667 -5.517 1.00 78.94 83 VAL A O 1
ATOM 667 N N . LEU A 1 84 ? -1.582 3.327 -6.352 1.00 82.94 84 LEU A N 1
ATOM 668 C CA . LEU A 1 84 ? -2.199 4.389 -5.555 1.00 82.94 84 LEU A CA 1
ATOM 669 C C . LEU A 1 84 ? -3.714 4.476 -5.784 1.00 82.94 84 LEU A C 1
ATOM 671 O O . LEU A 1 84 ? -4.473 4.625 -4.828 1.00 82.94 84 LEU A O 1
ATOM 675 N N . SER A 1 85 ? -4.154 4.369 -7.038 1.00 79.50 85 SER A N 1
ATOM 676 C CA . SER A 1 85 ? -5.574 4.421 -7.391 1.00 79.50 85 SER A CA 1
ATOM 677 C C . SER A 1 85 ? -6.324 3.187 -6.893 1.00 79.50 85 SER A C 1
ATOM 679 O O . SER A 1 85 ? -7.285 3.327 -6.137 1.00 79.50 85 SER A O 1
ATOM 681 N N . VAL A 1 86 ? -5.866 1.981 -7.234 1.00 78.56 86 VAL A N 1
ATOM 682 C CA . VAL A 1 86 ? -6.544 0.737 -6.838 1.00 78.56 86 VAL A CA 1
ATOM 683 C C . VAL A 1 86 ? -6.484 0.542 -5.325 1.00 78.56 86 VAL A C 1
ATOM 685 O O . VAL A 1 86 ? -7.515 0.337 -4.687 1.00 78.56 86 VAL A O 1
ATOM 688 N N . TYR A 1 87 ? -5.302 0.658 -4.722 1.00 78.31 87 TYR A N 1
ATOM 689 C CA . TYR A 1 87 ? -5.120 0.487 -3.282 1.00 78.31 87 TYR A CA 1
ATOM 690 C C . TYR A 1 87 ? -5.843 1.572 -2.477 1.00 78.31 87 TYR A C 1
ATOM 692 O O . TYR A 1 87 ? -6.444 1.277 -1.444 1.00 78.31 87 TYR A O 1
ATOM 700 N N . GLY A 1 88 ? -5.839 2.815 -2.967 1.00 72.69 88 GLY A N 1
ATOM 701 C CA . GLY A 1 88 ? -6.575 3.923 -2.364 1.00 72.69 88 GLY A CA 1
ATOM 702 C C . GLY A 1 88 ? -8.084 3.681 -2.362 1.00 72.69 88 GLY A C 1
ATOM 703 O O . GLY A 1 88 ? -8.711 3.754 -1.305 1.00 72.69 88 GLY A O 1
ATOM 704 N N . ILE A 1 89 ? -8.662 3.321 -3.515 1.00 77.50 89 ILE A N 1
ATOM 705 C CA . ILE A 1 89 ? -10.094 3.004 -3.628 1.00 77.50 89 ILE A CA 1
ATOM 706 C C . ILE A 1 89 ? -10.448 1.827 -2.715 1.00 77.50 89 ILE A C 1
ATOM 708 O O . ILE A 1 89 ? -11.373 1.937 -1.912 1.00 77.50 89 ILE A O 1
ATOM 712 N N . MET A 1 90 ? -9.694 0.726 -2.781 1.00 76.12 90 MET A N 1
ATOM 713 C CA . MET A 1 90 ? -9.971 -0.458 -1.963 1.00 76.12 90 MET A CA 1
ATOM 714 C C . MET A 1 90 ? -9.868 -0.156 -0.466 1.00 76.12 90 MET A C 1
ATOM 716 O O . MET A 1 90 ? -10.723 -0.593 0.298 1.00 76.12 90 MET A O 1
ATOM 720 N N . SER A 1 91 ? -8.879 0.630 -0.032 1.00 71.50 91 SER A N 1
ATOM 721 C CA . SER A 1 91 ? -8.734 1.025 1.374 1.00 71.50 91 SER A CA 1
ATOM 722 C C . SER A 1 91 ? -9.939 1.821 1.881 1.00 71.50 91 SER A C 1
ATOM 724 O O . SER A 1 91 ? -10.452 1.539 2.967 1.00 71.50 91 SER A O 1
ATOM 726 N N . VAL A 1 92 ? -10.446 2.772 1.088 1.00 71.81 92 VAL A N 1
ATOM 727 C CA . VAL A 1 92 ? -11.657 3.536 1.431 1.00 71.81 92 VAL A CA 1
ATOM 728 C C . VAL A 1 92 ? -12.871 2.614 1.524 1.00 71.81 92 VAL A C 1
ATOM 730 O O . VAL A 1 92 ? -13.565 2.622 2.541 1.00 71.81 92 VAL A O 1
ATOM 733 N N . GLN A 1 93 ? -13.097 1.787 0.502 1.00 78.88 93 GLN A N 1
ATOM 734 C CA . GLN A 1 93 ? -14.246 0.881 0.448 1.00 78.88 93 GLN A CA 1
ATOM 735 C C . GLN A 1 93 ? -14.231 -0.123 1.609 1.00 78.88 93 GLN A C 1
ATOM 737 O O . GLN A 1 93 ? -15.247 -0.313 2.277 1.00 78.88 93 GLN A O 1
ATOM 742 N N . PHE A 1 94 ? -13.072 -0.713 1.922 1.00 76.50 94 PHE A N 1
ATOM 743 C CA . PHE A 1 94 ? -12.941 -1.638 3.049 1.00 76.50 94 PHE A CA 1
ATOM 744 C C . PHE A 1 94 ? -13.092 -0.957 4.407 1.00 76.50 94 PHE A C 1
ATOM 746 O O . PHE A 1 94 ? -13.658 -1.559 5.317 1.00 76.50 94 PHE A O 1
ATOM 753 N N . SER A 1 95 ? -12.630 0.288 4.554 1.00 71.31 95 SER A N 1
ATOM 754 C CA . SER A 1 95 ? -12.818 1.057 5.791 1.00 71.31 95 SER A CA 1
ATOM 755 C C . SER A 1 95 ? -14.302 1.281 6.082 1.00 71.31 95 SER A C 1
ATOM 757 O O . SER A 1 95 ? -14.757 1.004 7.190 1.00 71.31 95 SER A O 1
ATOM 759 N N . ILE A 1 96 ? -15.061 1.696 5.064 1.00 73.56 96 ILE A N 1
ATOM 760 C CA . ILE A 1 96 ? -16.512 1.905 5.159 1.00 73.56 96 ILE A CA 1
ATOM 761 C C . ILE A 1 96 ? -17.232 0.577 5.429 1.00 73.56 96 ILE A C 1
ATOM 763 O O . ILE A 1 96 ? -18.118 0.505 6.279 1.00 73.56 96 ILE A O 1
ATOM 767 N N . ALA A 1 97 ? -16.837 -0.501 4.745 1.00 76.94 97 ALA A N 1
ATOM 768 C CA . ALA A 1 97 ? -17.429 -1.821 4.949 1.00 76.94 97 ALA A CA 1
ATOM 769 C C . ALA A 1 97 ? -17.217 -2.349 6.381 1.00 76.94 97 ALA A C 1
ATOM 771 O O . ALA A 1 97 ? -18.131 -2.942 6.958 1.00 76.94 97 ALA A O 1
ATOM 772 N N . LEU A 1 98 ? -16.038 -2.122 6.971 1.00 73.12 98 LEU A N 1
ATOM 773 C CA . LEU A 1 98 ? -15.740 -2.522 8.348 1.00 73.12 98 LEU A CA 1
ATOM 774 C C . LEU A 1 98 ? -16.556 -1.732 9.374 1.00 73.12 98 LEU A C 1
ATOM 776 O O . LEU A 1 98 ? -17.075 -2.333 10.313 1.00 73.12 98 LEU A O 1
ATOM 780 N N . GLU A 1 99 ? -16.707 -0.422 9.178 1.00 72.50 99 GLU A N 1
ATOM 781 C CA . GLU A 1 99 ? -17.530 0.433 10.042 1.00 72.50 99 GLU A CA 1
ATOM 782 C C . GLU A 1 99 ? -19.008 0.011 9.995 1.00 72.50 99 GLU A C 1
ATOM 784 O O . GLU A 1 99 ? -19.603 -0.293 11.030 1.00 72.50 99 GLU A O 1
ATOM 789 N N . ASN A 1 100 ? -19.556 -0.174 8.789 1.00 76.94 100 ASN A N 1
ATOM 790 C CA . ASN A 1 100 ? -20.933 -0.638 8.595 1.00 76.94 100 ASN A CA 1
ATOM 791 C C . ASN A 1 100 ? -21.176 -2.038 9.184 1.00 76.94 100 ASN A C 1
ATOM 793 O O . ASN A 1 100 ? -22.229 -2.308 9.765 1.00 76.94 100 ASN A O 1
ATOM 797 N N . SER A 1 101 ? -20.213 -2.954 9.040 1.00 73.12 101 SER A N 1
ATOM 798 C CA . SER A 1 101 ? -20.308 -4.305 9.604 1.00 73.12 101 SER A CA 1
ATOM 799 C C . SER A 1 101 ? -20.291 -4.279 11.134 1.00 73.12 101 SER A C 1
ATOM 801 O O . SER A 1 101 ? -21.098 -4.954 11.777 1.00 73.12 101 SER A O 1
ATOM 803 N N . TYR A 1 102 ? -19.423 -3.456 11.729 1.00 76.88 102 TYR A N 1
ATOM 804 C CA . TYR A 1 102 ? -19.354 -3.284 13.177 1.00 76.88 102 TYR A CA 1
ATOM 805 C C . TYR A 1 102 ? -20.674 -2.757 13.756 1.00 76.88 102 TYR A C 1
ATOM 807 O O . TYR A 1 102 ? -21.185 -3.317 14.733 1.00 76.88 102 TYR A O 1
ATOM 815 N N . ASP A 1 103 ? -21.271 -1.746 13.123 1.00 76.75 103 ASP A N 1
ATOM 816 C CA . ASP A 1 103 ? -22.560 -1.196 13.545 1.00 76.75 103 ASP A CA 1
ATOM 817 C C . ASP A 1 103 ? -23.704 -2.200 13.381 1.00 76.75 103 ASP A C 1
ATOM 819 O O . ASP A 1 103 ? -24.529 -2.350 14.288 1.00 76.75 103 ASP A O 1
ATOM 823 N N . ASN A 1 104 ? -23.712 -2.975 12.293 1.00 83.81 104 ASN A N 1
ATOM 824 C CA . ASN A 1 104 ? -24.681 -4.053 12.098 1.00 83.81 104 ASN A CA 1
ATOM 825 C C . ASN A 1 104 ? -24.571 -5.140 13.176 1.00 83.81 104 ASN A C 1
ATOM 827 O O . ASN A 1 104 ? -25.585 -5.554 13.744 1.00 83.81 104 ASN A O 1
ATOM 831 N N . ILE A 1 105 ? -23.357 -5.584 13.511 1.00 82.12 105 ILE A N 1
ATOM 832 C CA . ILE A 1 105 ? -23.138 -6.578 14.572 1.00 82.12 105 ILE A CA 1
ATOM 833 C C . ILE A 1 105 ? -23.588 -6.018 15.921 1.00 82.12 105 ILE A C 1
ATOM 835 O O . ILE A 1 105 ? -24.281 -6.705 16.676 1.00 82.12 105 ILE A O 1
ATOM 839 N N . ARG A 1 106 ? -23.251 -4.761 16.226 1.00 83.81 106 ARG A N 1
ATOM 840 C CA . ARG A 1 106 ? -23.678 -4.094 17.460 1.00 83.81 106 ARG A CA 1
ATOM 841 C C . ARG A 1 106 ? -25.199 -3.986 17.538 1.00 83.81 106 ARG A C 1
ATOM 843 O O . ARG A 1 106 ? -25.772 -4.250 18.598 1.00 83.81 106 ARG A O 1
ATOM 850 N N . PHE A 1 107 ? -25.857 -3.643 16.433 1.00 83.12 107 PHE A N 1
ATOM 851 C CA . PHE A 1 107 ? -27.311 -3.584 16.347 1.00 83.12 107 PHE A CA 1
ATOM 852 C C . PHE A 1 107 ? -27.935 -4.955 16.622 1.00 83.12 107 PHE A C 1
ATOM 854 O O . PHE A 1 107 ? -28.780 -5.070 17.512 1.00 83.12 107 PHE A O 1
ATOM 861 N N . ILE A 1 108 ? -27.466 -6.007 15.945 1.00 82.19 108 ILE A N 1
ATOM 862 C CA . ILE A 1 108 ? -27.928 -7.385 16.156 1.00 82.19 108 ILE A CA 1
ATOM 863 C C . ILE A 1 108 ? -27.718 -7.802 17.617 1.00 82.19 108 ILE A C 1
ATOM 865 O O . ILE A 1 108 ? -28.671 -8.222 18.275 1.00 82.19 108 ILE A O 1
ATOM 869 N N . ALA A 1 109 ? -26.517 -7.611 18.165 1.00 83.44 109 ALA A N 1
ATOM 870 C CA . ALA A 1 109 ? -26.203 -7.939 19.553 1.00 83.44 109 ALA A CA 1
ATOM 871 C C . ALA A 1 109 ? -27.115 -7.194 20.542 1.00 83.44 109 ALA A C 1
ATOM 873 O O . ALA A 1 109 ? -27.621 -7.791 21.492 1.00 83.44 109 ALA A O 1
ATOM 874 N N . SER A 1 110 ? -27.390 -5.908 20.301 1.00 83.62 110 SER A N 1
ATOM 875 C CA . SER A 1 110 ? -28.298 -5.114 21.137 1.00 83.62 110 SER A CA 1
ATOM 876 C C . SER A 1 110 ? -29.755 -5.589 21.049 1.00 83.62 110 SER A C 1
ATOM 878 O O . SER A 1 110 ? -30.459 -5.606 22.060 1.00 83.62 110 SER A O 1
ATOM 880 N N . LYS A 1 111 ? -30.194 -6.040 19.867 1.00 81.31 111 LYS A N 1
ATOM 881 C CA . LYS A 1 111 ? -31.541 -6.570 19.622 1.00 81.31 111 LYS A CA 1
ATOM 882 C C . LYS A 1 111 ? -31.747 -7.920 20.307 1.00 81.31 111 LYS A C 1
ATOM 884 O O . LYS A 1 111 ? -32.813 -8.152 20.868 1.00 81.31 111 LYS A O 1
ATOM 889 N N . PHE A 1 112 ? -30.725 -8.777 20.323 1.00 79.88 112 PHE A N 1
ATOM 890 C CA . PHE A 1 112 ? -30.742 -10.025 21.092 1.00 79.88 112 PHE A CA 1
ATOM 891 C C . PHE A 1 112 ? -30.673 -9.775 22.603 1.00 79.88 112 PHE A C 1
ATOM 893 O O . PHE A 1 112 ? -31.376 -10.438 23.360 1.00 79.88 112 PHE A O 1
ATOM 900 N N . LYS A 1 113 ? -29.895 -8.782 23.051 1.00 75.44 113 LYS A N 1
ATOM 901 C CA . LYS A 1 113 ? -29.779 -8.438 24.476 1.00 75.44 113 LYS A CA 1
ATOM 902 C C . LYS A 1 113 ? -31.063 -7.836 25.063 1.00 75.44 113 LYS A C 1
ATOM 904 O O . LYS A 1 113 ? -31.318 -8.045 26.236 1.00 75.44 113 LYS A O 1
ATOM 909 N N . LYS A 1 114 ? -31.874 -7.135 24.259 1.00 62.28 114 LYS A N 1
ATOM 910 C CA . LYS A 1 114 ? -33.202 -6.611 24.651 1.00 62.28 114 LYS A CA 1
ATOM 911 C C . LYS A 1 114 ? -34.338 -7.648 24.610 1.00 62.28 114 LYS A C 1
ATOM 913 O O . LYS A 1 114 ? -35.462 -7.307 24.956 1.00 62.28 114 LYS A O 1
ATOM 918 N N . ARG A 1 115 ? -34.081 -8.873 24.131 1.00 56.44 115 ARG A N 1
ATOM 919 C CA . ARG A 1 115 ? -35.056 -9.984 24.125 1.00 56.44 115 ARG A CA 1
ATOM 920 C C . ARG A 1 115 ? -34.900 -10.949 25.311 1.00 56.44 115 ARG A C 1
ATOM 922 O O . ARG A 1 115 ? -35.678 -11.893 25.398 1.00 56.44 115 ARG A O 1
ATOM 929 N N . LYS A 1 116 ? -33.906 -10.735 26.174 1.00 47.09 116 LYS A N 1
ATOM 930 C CA . LYS A 1 116 ? -33.813 -11.332 27.514 1.00 47.09 116 LYS A CA 1
ATOM 931 C C . LYS A 1 116 ? -34.331 -10.327 28.529 1.00 47.09 116 LYS A C 1
ATOM 933 O O . LYS A 1 116 ? -34.911 -10.794 29.525 1.00 47.09 116 LYS A O 1
#

Foldseek 3Di:
DDPLLVVLLVLLQVLLVVLLVLLVVPPCSLVVNLVSLLVVLLVQCVVRVPPSLVSLQVSLVSSLVSLCVRVNPPVSVVVSVVSCVSSNVSNVVSNVVVVVVVVVVVVVVVVVVVVD

Radius of gyration: 17.13 Å; chains: 1; bounding box: 49×21×46 Å

Sequence (116 aa):
MTYEFKKSLIIGSVMGLIFWLISYFEYFSILISLAMCVLFGPLTVWQIRKKPNSYALVISLTSGVFLIFSYGFKIGAIYTLGVLSVYGIMSVQFSIALENSYDNIRFIASKFKKRK